Protein AF-A0A2G2ZYM0-F1 (afdb_monomer_lite)

InterPro domains:
  IPR000504 RNA recognition motif domain [PF00076] (6-61)
  IPR012677 Nucleotide-binding alpha-beta plait domain superfamily [G3DSA:3.30.70.330] (2-76)
  IPR035979 RNA-binding domain superfamily [SSF54928] (5-62)

Sequence (96 aa):
MSKIGQNELNDKLKHYGINNVEDMTLVEDTNNDGMNCGFAFLEFSSCSEPIDAIKRLQKRDVVFGVDSLAKVSFADSFIDPGDEKLLKFFLLIMKH

Structure (mmCIF, N/CA/C/O backbone):
data_AF-A0A2G2ZYM0-F1
#
_entry.id   AF-A0A2G2ZYM0-F1
#
loop_
_atom_site.group_PDB
_atom_site.id
_atom_site.type_symbol
_atom_site.label_atom_id
_atom_site.label_alt_id
_atom_site.label_comp_id
_atom_site.label_asym_id
_atom_site.label_entity_id
_atom_site.label_seq_id
_atom_site.pdbx_PDB_ins_code
_atom_site.Cartn_x
_atom_site.Cartn_y
_atom_site.Cartn_z
_atom_site.occupancy
_atom_site.B_iso_or_equiv
_atom_site.auth_seq_id
_atom_site.auth_comp_id
_atom_site.auth_asym_id
_atom_site.auth_atom_id
_atom_site.pdbx_PDB_model_num
ATOM 1 N N . MET A 1 1 ? 13.171 -4.555 -8.054 1.00 57.41 1 MET A N 1
ATOM 2 C CA . MET A 1 1 ? 12.280 -3.720 -8.902 1.00 57.41 1 MET A CA 1
ATOM 3 C C . MET A 1 1 ? 10.980 -4.476 -9.142 1.00 57.41 1 MET A C 1
ATOM 5 O O . MET A 1 1 ? 11.058 -5.693 -9.281 1.00 57.41 1 MET A O 1
ATOM 9 N N . SER A 1 2 ? 9.817 -3.815 -9.166 1.00 65.06 2 SER A N 1
ATOM 10 C CA . SER A 1 2 ? 8.515 -4.458 -9.437 1.00 65.06 2 SER A CA 1
ATOM 11 C C . SER A 1 2 ? 7.870 -3.892 -10.708 1.00 65.06 2 SER A C 1
ATOM 13 O O . SER A 1 2 ? 8.030 -2.711 -11.007 1.00 65.06 2 SER A O 1
ATOM 15 N N . LYS A 1 3 ? 7.146 -4.745 -11.446 1.00 72.31 3 LYS A N 1
ATOM 16 C CA . LYS A 1 3 ? 6.414 -4.398 -12.682 1.00 72.31 3 LYS A CA 1
ATOM 17 C C . LYS A 1 3 ? 4.931 -4.083 -12.463 1.00 72.31 3 LYS A C 1
ATOM 19 O O . LYS A 1 3 ? 4.236 -3.803 -13.434 1.00 72.31 3 LYS A O 1
ATOM 24 N N . ILE A 1 4 ? 4.430 -4.161 -11.227 1.00 80.06 4 ILE A N 1
ATOM 25 C CA . ILE A 1 4 ? 3.015 -3.874 -10.970 1.00 80.06 4 ILE A CA 1
ATOM 26 C C . ILE A 1 4 ? 2.705 -2.420 -11.352 1.00 80.06 4 ILE A C 1
ATOM 28 O O . ILE A 1 4 ? 3.372 -1.500 -10.882 1.00 80.06 4 ILE A O 1
ATOM 32 N N . GLY A 1 5 ? 1.727 -2.219 -12.233 1.00 84.19 5 GLY A N 1
ATOM 33 C CA . GLY A 1 5 ? 1.239 -0.889 -12.608 1.00 84.19 5 GLY A CA 1
ATOM 34 C C . GLY A 1 5 ? 0.160 -0.384 -11.647 1.00 84.19 5 GLY A C 1
ATOM 35 O O . GLY A 1 5 ? -0.403 -1.164 -10.878 1.00 84.19 5 GLY A O 1
ATOM 36 N N . GLN A 1 6 ? -0.179 0.907 -11.721 1.00 85.62 6 GLN A N 1
ATOM 37 C CA . GLN A 1 6 ? -1.203 1.514 -10.853 1.00 85.62 6 GLN A CA 1
ATOM 38 C C . GLN A 1 6 ? -2.566 0.808 -10.951 1.00 85.62 6 GLN A C 1
ATOM 40 O O . GLN A 1 6 ? -3.194 0.538 -9.930 1.00 85.62 6 GLN A O 1
ATOM 45 N N . ASN A 1 7 ? -2.998 0.436 -12.162 1.00 88.69 7 ASN A N 1
ATOM 46 C CA . ASN A 1 7 ? -4.272 -0.265 -12.360 1.00 88.69 7 ASN A CA 1
ATOM 47 C C . ASN A 1 7 ? -4.289 -1.633 -11.665 1.00 88.69 7 ASN A C 1
ATOM 49 O O . ASN A 1 7 ? -5.209 -1.927 -10.909 1.00 88.69 7 ASN A O 1
ATOM 53 N N . GLU A 1 8 ? -3.243 -2.442 -11.862 1.00 87.56 8 GLU A N 1
ATOM 54 C CA . GLU A 1 8 ? -3.141 -3.761 -11.225 1.00 87.56 8 GLU A CA 1
ATOM 55 C C . GLU A 1 8 ? -3.048 -3.639 -9.696 1.00 87.56 8 GLU A C 1
ATOM 57 O O . GLU A 1 8 ? -3.642 -4.433 -8.964 1.00 87.56 8 GLU A O 1
ATOM 62 N N . LEU A 1 9 ? -2.334 -2.627 -9.196 1.00 87.19 9 LEU A N 1
ATOM 63 C CA . LEU A 1 9 ? -2.258 -2.338 -7.768 1.00 87.19 9 LEU A CA 1
ATOM 64 C C . LEU A 1 9 ? -3.637 -1.997 -7.189 1.00 87.19 9 LEU A C 1
ATOM 66 O O . LEU A 1 9 ? -4.018 -2.551 -6.157 1.00 87.19 9 LEU A O 1
ATOM 70 N N . ASN A 1 10 ? -4.403 -1.143 -7.868 1.00 89.12 10 ASN A N 1
ATOM 71 C CA . ASN A 1 10 ? -5.761 -0.782 -7.466 1.00 89.12 10 ASN A CA 1
ATOM 72 C C . ASN A 1 10 ? -6.703 -1.995 -7.463 1.00 89.12 10 ASN A C 1
ATOM 74 O O . ASN A 1 10 ? -7.432 -2.214 -6.496 1.00 89.12 10 ASN A O 1
ATOM 78 N N . ASP A 1 11 ? -6.650 -2.831 -8.500 1.00 91.06 11 ASP A N 1
ATOM 79 C CA . ASP A 1 11 ? -7.471 -4.042 -8.578 1.00 91.06 11 ASP A CA 1
ATOM 80 C C . ASP A 1 11 ? -7.152 -5.021 -7.440 1.00 91.06 11 ASP A C 1
ATOM 82 O O . ASP A 1 11 ? -8.066 -5.578 -6.824 1.00 91.06 11 ASP A O 1
ATOM 86 N N . LYS A 1 12 ? -5.870 -5.177 -7.079 1.00 89.31 12 LYS A N 1
ATOM 87 C CA . LYS A 1 12 ? -5.465 -5.982 -5.914 1.00 89.31 12 LYS A CA 1
ATOM 88 C C . LYS A 1 12 ? -5.958 -5.389 -4.597 1.00 89.31 12 LYS A C 1
ATOM 90 O O . LYS A 1 12 ? -6.459 -6.130 -3.757 1.00 89.31 12 LYS A O 1
ATOM 95 N N . LEU A 1 13 ? -5.867 -4.075 -4.402 1.00 89.50 13 LEU A N 1
ATOM 96 C CA . LEU A 1 13 ? -6.391 -3.430 -3.190 1.00 89.50 13 LEU A CA 1
ATOM 97 C C . LEU A 1 13 ? -7.892 -3.679 -3.027 1.00 89.50 13 LEU A C 1
ATOM 99 O O . LEU A 1 13 ? -8.325 -4.119 -1.958 1.00 89.50 13 LEU A O 1
ATOM 103 N N . LYS A 1 14 ? -8.666 -3.513 -4.103 1.00 91.50 14 LYS A N 1
ATOM 104 C CA . LYS A 1 14 ? -10.106 -3.812 -4.122 1.00 91.50 14 LYS A CA 1
ATOM 105 C C . LYS A 1 14 ? -10.395 -5.283 -3.850 1.00 91.50 14 LYS A C 1
ATOM 107 O O .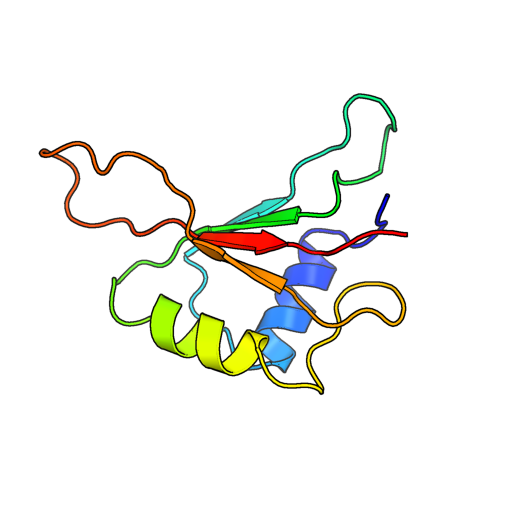 LYS A 1 14 ? -11.304 -5.590 -3.082 1.00 91.50 14 LYS A O 1
ATOM 112 N N . HIS A 1 15 ? -9.599 -6.195 -4.412 1.00 90.88 15 HIS A N 1
ATOM 113 C CA . HIS A 1 15 ? -9.696 -7.629 -4.126 1.00 90.88 15 HIS A CA 1
ATOM 114 C C . HIS A 1 15 ? -9.527 -7.932 -2.626 1.00 90.88 15 HIS A C 1
ATOM 116 O O . HIS A 1 15 ? -10.269 -8.740 -2.073 1.00 90.88 15 HIS A O 1
ATOM 122 N N . TYR A 1 16 ? -8.631 -7.217 -1.940 1.00 89.25 16 TYR A N 1
ATOM 123 C CA . TYR A 1 16 ? -8.448 -7.299 -0.485 1.00 89.25 16 TYR A CA 1
ATOM 124 C C . TYR A 1 16 ? -9.449 -6.445 0.325 1.00 89.25 16 TYR A C 1
ATOM 126 O O . TYR A 1 16 ? -9.357 -6.341 1.553 1.00 89.25 16 TYR A O 1
ATOM 134 N N . GLY A 1 17 ? -10.442 -5.858 -0.346 1.00 89.69 17 GLY A N 1
ATOM 135 C CA . GLY A 1 17 ? -11.533 -5.083 0.242 1.00 89.69 17 GLY A CA 1
ATOM 136 C C . GLY A 1 17 ? -11.186 -3.629 0.570 1.00 89.69 17 GLY A C 1
ATOM 137 O O . GLY A 1 17 ? -11.937 -2.987 1.304 1.00 89.69 17 GLY A O 1
ATOM 138 N N . ILE A 1 18 ? -10.065 -3.112 0.077 1.00 90.00 18 ILE A N 1
ATOM 139 C CA . ILE A 1 18 ? -9.612 -1.737 0.301 1.00 90.00 18 ILE A CA 1
ATOM 140 C C . ILE A 1 18 ? -10.134 -0.893 -0.864 1.00 90.00 18 ILE A C 1
ATOM 142 O O . ILE A 1 18 ? -9.564 -0.899 -1.951 1.00 90.00 18 ILE A O 1
ATOM 146 N N . ASN A 1 19 ? -11.266 -0.224 -0.646 1.00 89.06 19 ASN A N 1
ATOM 147 C CA . ASN A 1 19 ? -12.036 0.452 -1.703 1.00 89.06 19 ASN A CA 1
ATOM 148 C C . ASN A 1 19 ? -12.051 1.982 -1.579 1.00 89.06 19 ASN A C 1
ATOM 150 O O . ASN A 1 19 ? -12.639 2.659 -2.414 1.00 89.06 19 ASN A O 1
ATOM 154 N N . ASN A 1 20 ? -11.454 2.510 -0.519 1.00 86.12 20 ASN A N 1
ATOM 155 C CA . ASN A 1 20 ? -11.543 3.898 -0.078 1.00 86.12 20 ASN A CA 1
ATOM 156 C C . ASN A 1 20 ? -10.192 4.620 -0.139 1.00 86.12 20 ASN A C 1
ATOM 158 O O . ASN A 1 20 ? -9.939 5.542 0.628 1.00 86.12 20 ASN A O 1
ATOM 162 N N . VAL A 1 21 ? -9.312 4.169 -1.033 1.00 86.81 21 VAL A N 1
ATOM 163 C CA . VAL A 1 21 ? -8.102 4.917 -1.373 1.00 86.81 21 VAL A CA 1
ATOM 164 C C . VAL A 1 21 ? -8.536 6.132 -2.184 1.00 86.81 21 VAL A C 1
ATOM 166 O O . VAL A 1 21 ? -9.148 5.974 -3.240 1.00 86.81 21 VAL A O 1
ATOM 169 N N . GLU A 1 22 ? -8.251 7.319 -1.663 1.00 86.19 22 GLU A N 1
ATOM 170 C CA . GLU A 1 22 ? -8.541 8.597 -2.312 1.00 86.19 22 GLU A CA 1
ATOM 171 C C . GLU A 1 22 ? -7.511 8.892 -3.399 1.00 86.19 22 GLU A C 1
ATOM 173 O O . GLU A 1 22 ? -7.881 9.172 -4.537 1.00 86.19 22 GLU A O 1
ATOM 178 N N . ASP A 1 23 ? -6.230 8.744 -3.060 1.00 86.19 23 ASP A N 1
ATOM 179 C CA . ASP A 1 23 ? -5.122 8.906 -3.993 1.00 86.19 23 ASP A CA 1
ATOM 180 C C . ASP A 1 23 ? -4.091 7.785 -3.833 1.00 86.19 23 ASP A C 1
ATOM 182 O O . ASP A 1 23 ? -3.890 7.222 -2.749 1.00 86.19 23 ASP A O 1
ATOM 186 N N . MET A 1 24 ? -3.450 7.443 -4.946 1.00 87.31 24 MET A N 1
ATOM 187 C CA . MET A 1 24 ? -2.402 6.441 -5.006 1.00 87.31 24 MET A CA 1
ATOM 188 C C . MET A 1 24 ? -1.251 6.951 -5.858 1.00 87.31 24 MET A C 1
ATOM 190 O O . MET A 1 24 ? -1.385 7.134 -7.066 1.00 87.31 24 MET A O 1
ATOM 194 N N . THR A 1 25 ? -0.070 7.023 -5.253 1.00 87.31 25 THR A N 1
ATOM 195 C CA . THR A 1 25 ? 1.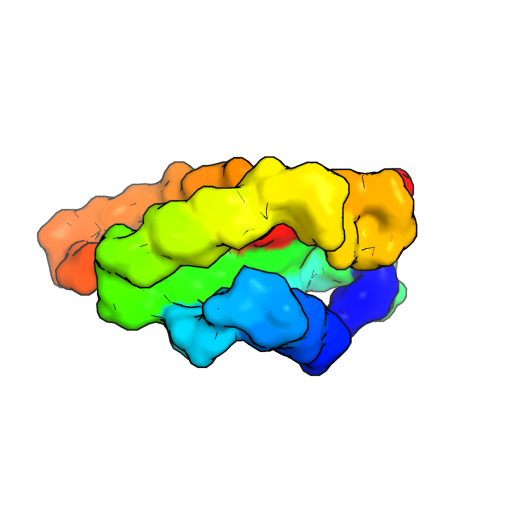159 7.382 -5.962 1.00 87.31 25 THR A CA 1
ATOM 196 C C . THR A 1 25 ? 2.118 6.197 -5.975 1.00 87.31 25 THR A C 1
ATOM 198 O O . THR A 1 25 ? 2.730 5.870 -4.959 1.00 87.31 25 THR A O 1
ATOM 201 N N . LEU A 1 26 ? 2.269 5.543 -7.129 1.00 85.62 26 LEU A N 1
ATOM 202 C CA . LEU A 1 26 ? 3.292 4.516 -7.345 1.00 85.62 26 LEU A CA 1
ATOM 203 C C . LEU A 1 26 ? 4.619 5.188 -7.712 1.00 85.62 26 LEU A C 1
ATOM 205 O O . LEU A 1 26 ? 4.685 5.897 -8.712 1.00 85.62 26 LEU A O 1
ATOM 209 N N . VAL A 1 27 ? 5.669 4.968 -6.918 1.00 84.62 27 VAL A N 1
ATOM 210 C CA . VAL A 1 27 ? 6.942 5.679 -7.109 1.00 84.62 27 VAL A CA 1
ATOM 211 C C . VAL A 1 27 ? 7.790 4.991 -8.166 1.00 84.62 27 VAL A C 1
ATOM 213 O O . VAL A 1 27 ? 8.168 3.832 -8.004 1.00 84.62 27 VAL A O 1
ATOM 216 N N . GLU A 1 28 ? 8.110 5.712 -9.235 1.00 84.56 28 GLU A N 1
ATOM 217 C CA . GLU A 1 28 ? 8.980 5.242 -10.314 1.00 84.56 28 GLU A CA 1
ATOM 218 C C . GLU A 1 28 ? 10.434 5.092 -9.848 1.00 84.56 28 GLU A C 1
ATOM 220 O O . GLU A 1 28 ? 10.918 5.841 -8.997 1.00 84.56 28 GLU A O 1
ATOM 225 N N . ASP A 1 29 ? 11.138 4.096 -10.383 1.00 84.25 29 ASP A N 1
ATOM 226 C CA . ASP A 1 29 ? 12.574 3.925 -10.172 1.00 84.25 29 ASP A CA 1
ATOM 227 C C . ASP A 1 29 ? 13.344 4.718 -11.228 1.00 84.25 29 ASP A C 1
ATOM 229 O O . ASP A 1 29 ? 13.444 4.316 -12.384 1.00 84.25 29 ASP A O 1
ATOM 233 N N . THR A 1 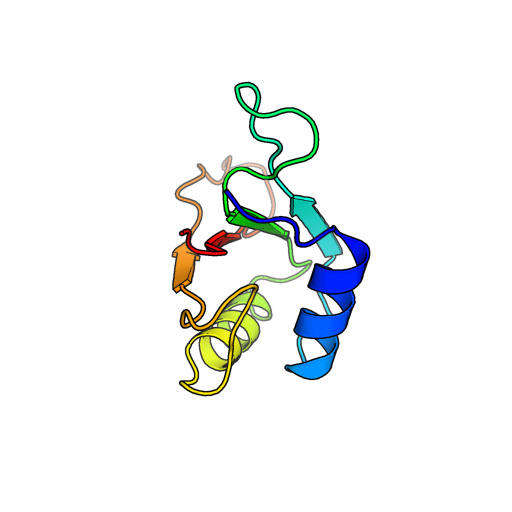30 ? 13.932 5.842 -10.821 1.00 83.56 30 THR A N 1
ATOM 234 C CA . THR A 1 30 ? 14.685 6.727 -11.724 1.00 83.56 30 THR A CA 1
ATOM 235 C C . THR A 1 30 ? 15.942 6.082 -12.310 1.00 83.56 30 THR A C 1
ATOM 237 O O . THR A 1 30 ? 16.488 6.595 -13.285 1.00 83.56 30 THR A O 1
ATOM 240 N N . ASN A 1 31 ? 16.405 4.962 -11.747 1.00 84.88 31 ASN A N 1
ATOM 241 C CA . ASN A 1 31 ? 17.527 4.194 -12.286 1.00 84.88 31 ASN A CA 1
ATOM 242 C C . ASN A 1 31 ? 17.071 3.067 -13.221 1.00 84.88 31 ASN A C 1
ATOM 244 O O . ASN A 1 31 ? 17.909 2.476 -13.901 1.00 84.88 31 ASN A O 1
ATOM 248 N N . ASN A 1 32 ? 15.774 2.744 -13.244 1.00 81.06 32 ASN A N 1
ATOM 249 C CA . ASN A 1 32 ? 15.211 1.629 -13.994 1.00 81.06 32 ASN A CA 1
ATOM 250 C C . ASN A 1 32 ? 13.892 2.042 -14.657 1.00 81.06 32 ASN A C 1
ATOM 252 O O . ASN A 1 32 ? 12.808 1.821 -14.118 1.00 81.06 32 ASN A O 1
ATOM 256 N N . ASP A 1 33 ? 14.008 2.619 -15.853 1.00 80.44 33 ASP A N 1
ATOM 257 C CA . ASP A 1 33 ? 12.868 3.074 -16.650 1.00 80.44 33 ASP A CA 1
ATOM 258 C C . ASP A 1 33 ? 11.808 1.968 -16.827 1.00 80.44 33 ASP A C 1
ATOM 260 O O . ASP A 1 33 ? 12.123 0.799 -17.083 1.00 80.44 33 ASP A O 1
ATOM 264 N N . GLY A 1 34 ? 10.538 2.329 -16.630 1.00 75.94 34 GLY A N 1
ATOM 265 C CA . GLY A 1 34 ? 9.410 1.395 -16.679 1.00 75.94 34 GLY A CA 1
ATOM 266 C C . GLY A 1 34 ? 9.256 0.480 -15.455 1.00 75.94 34 GLY A C 1
ATOM 267 O O . GLY A 1 34 ? 8.418 -0.426 -15.483 1.00 75.94 34 GLY A O 1
ATOM 268 N N . MET A 1 35 ? 10.031 0.689 -14.385 1.00 80.94 35 MET A N 1
ATOM 269 C CA . MET A 1 35 ? 9.894 -0.014 -13.105 1.00 80.94 35 MET A CA 1
ATOM 270 C C . MET A 1 35 ? 9.489 0.944 -11.987 1.00 80.94 35 MET A C 1
ATOM 272 O O . MET A 1 35 ? 9.813 2.128 -12.006 1.00 80.94 35 MET A O 1
ATOM 276 N N . ASN A 1 36 ? 8.828 0.411 -10.960 1.00 81.75 36 ASN A N 1
ATOM 277 C CA . ASN A 1 36 ? 8.626 1.140 -9.711 1.00 81.75 36 ASN A CA 1
ATOM 278 C C . ASN A 1 36 ? 9.682 0.760 -8.657 1.00 81.75 36 ASN A C 1
ATOM 280 O O . ASN A 1 36 ? 10.239 -0.348 -8.664 1.00 81.75 36 ASN A O 1
ATOM 284 N N . CYS A 1 37 ? 9.903 1.666 -7.704 1.00 79.75 37 CYS A N 1
ATOM 285 C CA . CYS A 1 37 ? 10.815 1.511 -6.571 1.00 79.75 37 CYS A CA 1
ATOM 286 C C . CYS A 1 37 ? 10.403 0.403 -5.578 1.00 79.75 37 CYS A C 1
ATOM 288 O O . CYS A 1 37 ? 11.101 0.166 -4.591 1.00 79.75 37 CYS A O 1
ATOM 290 N N . GLY A 1 38 ? 9.286 -0.294 -5.806 1.00 78.88 38 GLY A N 1
ATOM 291 C CA . GLY A 1 38 ? 8.753 -1.300 -4.888 1.00 78.88 38 GLY A CA 1
ATOM 292 C C . GLY A 1 38 ? 7.955 -0.698 -3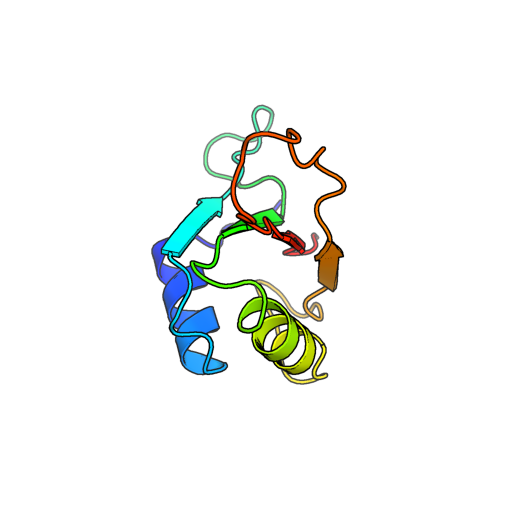.733 1.00 78.88 38 GLY A C 1
ATOM 293 O O . GLY A 1 38 ? 7.911 -1.266 -2.645 1.00 78.88 38 GLY A O 1
ATOM 294 N N . PHE A 1 39 ? 7.340 0.467 -3.925 1.00 80.44 39 PHE A N 1
ATOM 295 C CA . PHE A 1 39 ? 6.393 1.030 -2.967 1.00 80.44 39 PHE A CA 1
ATOM 296 C C . PHE A 1 39 ? 5.439 2.021 -3.625 1.00 80.44 39 PHE A C 1
ATOM 298 O O . PHE A 1 39 ? 5.735 2.600 -4.671 1.00 80.44 39 PHE A O 1
ATOM 305 N N . ALA A 1 40 ? 4.288 2.197 -2.989 1.00 84.56 40 ALA A N 1
ATOM 306 C CA . ALA A 1 40 ? 3.284 3.180 -3.345 1.00 84.56 40 ALA A CA 1
ATOM 307 C C . ALA A 1 40 ? 2.819 3.924 -2.093 1.00 84.56 40 ALA A C 1
ATOM 309 O O . ALA A 1 40 ? 2.800 3.364 -0.997 1.00 84.56 40 ALA A O 1
ATOM 310 N N . PHE A 1 41 ? 2.414 5.173 -2.258 1.00 83.12 41 PHE A N 1
AT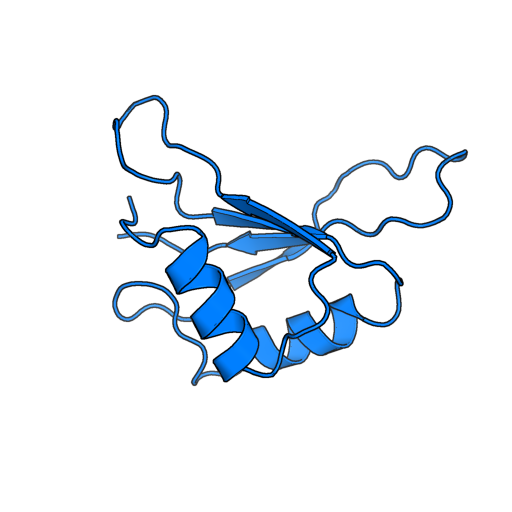OM 311 C CA . PHE A 1 41 ? 1.664 5.903 -1.249 1.00 83.12 41 PHE A CA 1
ATOM 312 C C . PHE A 1 41 ? 0.177 5.649 -1.439 1.00 83.12 41 PHE A C 1
ATOM 314 O O . PHE A 1 41 ? -0.293 5.617 -2.576 1.00 83.12 41 PHE A O 1
ATOM 321 N N . LEU A 1 42 ? -0.537 5.479 -0.331 1.00 84.88 42 LEU A N 1
ATOM 322 C CA . LEU A 1 42 ? -1.993 5.432 -0.288 1.00 84.88 42 LEU A CA 1
ATOM 323 C C . LEU A 1 42 ? -2.482 6.556 0.624 1.00 84.88 42 LEU A C 1
ATOM 325 O O . LEU A 1 42 ? -2.058 6.650 1.783 1.00 84.88 42 LEU A O 1
ATOM 329 N N . GLU A 1 43 ? -3.377 7.382 0.102 1.00 81.38 43 GLU A N 1
ATOM 330 C CA . GLU A 1 43 ? -4.045 8.454 0.838 1.00 81.38 43 GLU A CA 1
ATOM 331 C C . GLU A 1 43 ? -5.512 8.080 1.061 1.00 81.38 43 GLU A C 1
ATOM 333 O O . GLU A 1 43 ? -6.144 7.452 0.210 1.00 81.38 43 GLU A O 1
ATOM 338 N N . PHE A 1 44 ? -6.037 8.422 2.235 1.00 80.19 44 PHE A N 1
ATOM 339 C CA . PHE A 1 44 ? -7.415 8.143 2.633 1.00 80.19 44 PHE A CA 1
ATOM 340 C C . PHE A 1 44 ? -8.063 9.433 3.122 1.00 80.19 44 PHE A C 1
ATOM 342 O O . PHE A 1 44 ? -7.412 10.234 3.798 1.00 80.19 44 PHE A O 1
ATOM 349 N N . SER A 1 45 ? -9.361 9.570 2.873 1.00 74.81 45 SER A N 1
ATOM 350 C CA . SER A 1 45 ? -10.119 10.770 3.227 1.00 74.81 45 SER A CA 1
ATOM 351 C C . SER A 1 45 ? -10.385 10.910 4.729 1.00 74.81 45 SER A C 1
ATOM 353 O O . SER A 1 45 ? -10.751 11.988 5.197 1.00 74.81 45 SER A O 1
ATOM 355 N N . SER A 1 46 ? -10.236 9.839 5.521 1.00 72.06 46 SER A N 1
ATOM 356 C CA . SER A 1 46 ? -10.479 9.871 6.967 1.00 72.06 46 SER A CA 1
ATOM 357 C C . SER A 1 46 ? -9.466 9.074 7.783 1.00 72.06 46 SER A C 1
ATOM 359 O O . SER A 1 46 ? -9.080 7.972 7.418 1.00 72.06 46 SER A O 1
ATOM 361 N N . CYS A 1 47 ? -9.099 9.557 8.977 1.00 66.88 47 CYS A N 1
ATOM 362 C CA . CYS A 1 47 ? -8.135 8.867 9.846 1.00 66.88 47 CYS A CA 1
ATOM 363 C C . CYS A 1 47 ? -8.575 7.486 10.361 1.00 66.88 47 CYS A C 1
ATOM 365 O O . CYS A 1 47 ? -7.743 6.723 10.857 1.00 66.88 47 CYS A O 1
ATOM 367 N N . SER A 1 48 ? -9.869 7.170 10.318 1.00 70.44 48 SER A N 1
ATOM 368 C CA . SER A 1 48 ? -10.395 5.866 10.744 1.00 70.44 48 SER A CA 1
ATOM 369 C C . SER A 1 48 ? -10.193 4.774 9.688 1.00 70.44 48 SER A C 1
ATOM 371 O O . SER A 1 48 ? -10.111 3.594 10.032 1.00 70.44 48 SER A O 1
ATOM 373 N N . GLU A 1 49 ? -10.078 5.158 8.420 1.00 72.31 49 GLU A N 1
ATOM 374 C CA . GLU A 1 49 ? -10.023 4.272 7.258 1.00 72.31 49 GLU A CA 1
ATOM 375 C C . GLU A 1 49 ? -8.687 3.531 7.081 1.00 72.31 49 GLU A C 1
ATOM 377 O O . GLU A 1 49 ? -8.699 2.312 6.871 1.00 72.31 49 GLU A O 1
ATOM 382 N N . PRO A 1 50 ? -7.525 4.186 7.246 1.00 72.38 50 PRO A N 1
ATOM 383 C CA . PRO A 1 50 ? -6.245 3.525 7.074 1.00 72.38 50 PRO A CA 1
ATOM 384 C C . PRO A 1 50 ? -5.987 2.407 8.069 1.00 72.38 50 PRO A C 1
ATOM 386 O O . PRO A 1 50 ? -5.327 1.428 7.741 1.00 72.38 50 PRO A O 1
ATOM 389 N N . ILE A 1 51 ? -6.497 2.528 9.298 1.00 77.88 51 ILE A N 1
ATOM 390 C CA . ILE A 1 51 ? -6.300 1.506 10.329 1.00 77.88 51 ILE A CA 1
ATOM 391 C C . ILE A 1 51 ? -6.934 0.181 9.897 1.00 77.88 51 ILE A C 1
ATOM 393 O O . ILE A 1 51 ? -6.362 -0.884 10.136 1.00 77.88 51 ILE A O 1
ATOM 397 N N . ASP A 1 52 ? -8.096 0.232 9.248 1.00 83.75 52 ASP A N 1
ATOM 398 C CA . ASP A 1 52 ? -8.742 -0.953 8.690 1.00 83.75 52 ASP A CA 1
ATOM 399 C C . ASP A 1 52 ? -7.967 -1.498 7.480 1.00 83.75 52 ASP A C 1
ATOM 401 O O . ASP A 1 52 ? -7.690 -2.700 7.419 1.00 83.75 52 ASP A O 1
ATOM 405 N N . ALA A 1 53 ? -7.515 -0.622 6.577 1.00 84.31 53 ALA A N 1
ATOM 406 C CA . ALA A 1 53 ? -6.694 -1.014 5.433 1.00 84.31 53 ALA A CA 1
ATOM 407 C C . ALA A 1 53 ? -5.386 -1.701 5.867 1.00 84.31 53 ALA A C 1
ATOM 409 O O . ALA A 1 53 ? -5.074 -2.788 5.383 1.00 84.31 53 ALA A O 1
ATOM 410 N N . ILE A 1 54 ? -4.663 -1.145 6.845 1.00 80.19 54 ILE A N 1
ATOM 411 C CA . ILE A 1 54 ? -3.435 -1.731 7.410 1.00 80.19 54 ILE A CA 1
ATOM 412 C C . ILE A 1 54 ? -3.707 -3.124 7.974 1.00 80.19 54 ILE A C 1
ATOM 414 O O . ILE A 1 54 ? -2.987 -4.067 7.651 1.00 80.19 54 ILE A O 1
ATOM 418 N N . LYS A 1 55 ? -4.755 -3.279 8.794 1.0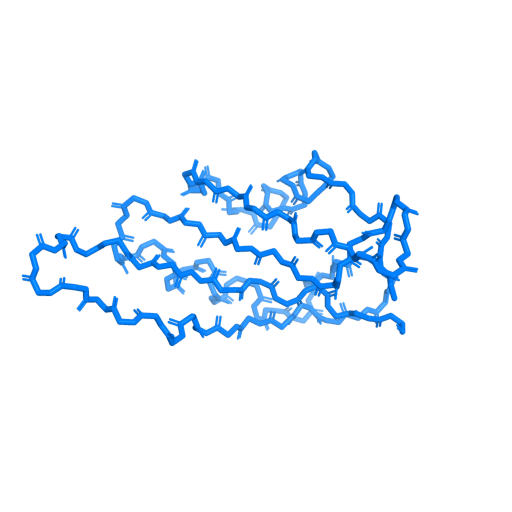0 83.38 55 LYS A N 1
ATOM 419 C CA . LYS A 1 55 ? -5.112 -4.578 9.390 1.00 83.38 55 LYS A CA 1
ATOM 420 C C . LYS A 1 55 ? -5.380 -5.637 8.326 1.00 83.38 55 LYS A C 1
ATOM 422 O O . LYS A 1 55 ? -5.033 -6.800 8.524 1.00 83.38 55 LYS A O 1
ATOM 427 N N . ARG A 1 56 ? -6.005 -5.254 7.210 1.00 87.19 56 ARG A N 1
ATOM 428 C CA . ARG A 1 56 ? -6.253 -6.156 6.078 1.00 87.19 56 ARG A CA 1
ATOM 429 C C . ARG A 1 56 ? -4.959 -6.499 5.357 1.00 87.19 56 ARG A C 1
ATOM 431 O O . ARG A 1 56 ? -4.696 -7.677 5.160 1.00 87.19 56 ARG A O 1
ATOM 438 N N . LEU A 1 57 ? -4.141 -5.499 5.044 1.00 84.50 57 LEU A N 1
ATOM 439 C CA . LEU A 1 57 ? -2.872 -5.662 4.333 1.00 84.50 57 LEU A CA 1
ATOM 440 C C . LEU A 1 57 ? -1.831 -6.478 5.114 1.00 84.50 57 LEU A C 1
ATOM 442 O O . LEU A 1 57 ? -0.964 -7.091 4.507 1.00 84.50 57 LEU A O 1
ATOM 446 N N . GLN A 1 58 ? -1.910 -6.512 6.445 1.00 80.88 58 GLN A N 1
ATOM 447 C CA . GLN A 1 58 ? -1.024 -7.317 7.297 1.00 80.88 58 GLN A CA 1
ATOM 448 C C . GLN A 1 58 ? -1.384 -8.812 7.341 1.00 80.88 58 GLN A C 1
ATOM 450 O O . GLN A 1 58 ? -0.671 -9.596 7.978 1.00 80.88 58 GLN A O 1
ATOM 455 N N . LYS A 1 59 ? -2.485 -9.239 6.708 1.00 83.56 59 LYS A N 1
ATOM 456 C CA . LYS A 1 59 ? -2.850 -10.659 6.659 1.00 83.56 59 LYS A CA 1
ATOM 457 C C . LYS A 1 59 ? -1.886 -11.443 5.760 1.00 83.56 59 LYS A C 1
ATOM 459 O O . LYS A 1 59 ? -1.354 -10.931 4.781 1.00 83.56 59 LYS A O 1
ATOM 464 N N . ARG A 1 60 ? -1.663 -12.717 6.100 1.00 76.94 60 ARG A N 1
ATOM 465 C CA . ARG A 1 60 ? -0.662 -13.586 5.444 1.00 76.94 60 ARG A CA 1
ATOM 466 C C . ARG A 1 60 ? -1.012 -13.983 4.004 1.00 76.94 60 ARG A C 1
ATOM 468 O O . ARG A 1 60 ? -0.168 -14.533 3.313 1.00 76.94 60 ARG A O 1
ATOM 475 N N . ASP A 1 61 ? -2.241 -13.748 3.573 1.00 81.38 61 ASP A N 1
ATOM 476 C CA . ASP A 1 61 ? -2.753 -14.012 2.227 1.00 81.38 61 ASP A CA 1
ATOM 477 C C . ASP A 1 61 ? -2.697 -12.778 1.307 1.00 81.38 61 ASP A C 1
ATOM 479 O O . ASP A 1 61 ? -3.073 -12.853 0.136 1.00 81.38 61 ASP A O 1
ATOM 483 N N . VAL A 1 62 ? -2.197 -11.644 1.812 1.00 81.44 62 VAL A N 1
ATOM 484 C CA . VAL A 1 62 ? -2.030 -10.419 1.027 1.00 81.44 62 VAL A CA 1
ATOM 485 C C . VAL A 1 62 ? -0.642 -10.385 0.399 1.00 81.44 62 VAL A C 1
ATOM 487 O O . VAL A 1 62 ? 0.375 -10.221 1.080 1.00 81.44 62 VAL A O 1
ATOM 490 N N . VAL A 1 63 ? -0.611 -10.506 -0.926 1.00 78.88 63 VAL A N 1
ATOM 491 C CA . VAL A 1 63 ? 0.610 -10.576 -1.731 1.00 78.88 63 VAL A CA 1
ATOM 492 C C . VAL A 1 63 ? 0.511 -9.574 -2.877 1.00 78.88 63 VAL A C 1
ATOM 494 O O . VAL A 1 63 ? -0.452 -9.562 -3.644 1.00 78.88 63 VAL A O 1
ATOM 497 N N . PHE A 1 64 ? 1.542 -8.745 -3.024 1.00 75.75 64 PHE A N 1
ATOM 498 C CA . PHE A 1 64 ? 1.703 -7.852 -4.171 1.00 75.75 64 PHE A CA 1
ATOM 499 C C . PHE A 1 64 ? 2.982 -8.233 -4.921 1.00 75.75 64 PHE A C 1
ATOM 501 O O . PHE A 1 64 ? 4.018 -8.468 -4.309 1.00 75.75 64 PHE A O 1
ATOM 508 N N . GLY A 1 65 ? 2.927 -8.277 -6.254 1.00 68.81 65 GLY A N 1
ATOM 509 C CA . GLY A 1 65 ? 4.052 -8.754 -7.065 1.00 68.81 65 GLY A CA 1
ATOM 510 C C . GLY A 1 65 ? 4.304 -10.263 -6.925 1.00 68.81 65 GLY A C 1
ATOM 511 O O . GLY A 1 65 ? 3.358 -11.044 -7.008 1.00 68.81 65 GLY A O 1
ATOM 512 N N . VAL A 1 66 ? 5.575 -10.657 -6.771 1.00 60.41 66 VAL A N 1
ATOM 513 C CA . VAL A 1 66 ? 6.030 -12.061 -6.768 1.00 60.41 66 VAL A CA 1
ATOM 514 C C . VAL A 1 66 ? 6.308 -12.525 -5.333 1.00 60.41 66 VAL A C 1
ATOM 516 O O . VAL A 1 66 ? 7.244 -12.042 -4.699 1.00 60.41 66 VAL A O 1
ATOM 519 N N . ASP A 1 67 ? 5.476 -13.446 -4.834 1.00 61.72 67 ASP A N 1
ATOM 520 C CA . ASP A 1 67 ? 5.687 -14.310 -3.653 1.00 61.72 67 ASP A CA 1
ATOM 521 C C . ASP A 1 67 ? 6.142 -13.654 -2.330 1.00 61.72 67 ASP A C 1
ATOM 523 O O . ASP A 1 67 ? 6.653 -14.330 -1.436 1.00 61.72 67 ASP A O 1
ATOM 527 N N . SER A 1 68 ? 5.928 -12.349 -2.149 1.00 61.50 68 SER A N 1
ATOM 528 C CA . SER A 1 68 ? 6.278 -11.640 -0.912 1.00 61.50 68 SER A CA 1
ATOM 529 C C . SER A 1 68 ? 5.054 -11.038 -0.232 1.00 61.50 68 SER A C 1
ATOM 531 O O . SER A 1 68 ? 4.214 -10.395 -0.863 1.00 61.50 68 SER A O 1
ATOM 533 N N . LEU A 1 69 ? 4.971 -11.233 1.087 1.00 66.56 69 LEU A N 1
ATOM 534 C CA . LEU A 1 69 ? 3.937 -10.631 1.926 1.00 66.56 69 LEU A CA 1
ATOM 535 C C . LEU A 1 69 ? 3.988 -9.105 1.828 1.00 66.56 69 LEU A C 1
ATOM 537 O O . LEU A 1 69 ? 5.068 -8.506 1.883 1.00 66.56 69 LEU A O 1
ATOM 541 N N . ALA A 1 70 ? 2.814 -8.482 1.750 1.00 70.31 70 ALA A N 1
ATOM 542 C CA . ALA A 1 70 ? 2.696 -7.036 1.834 1.00 70.31 70 ALA A CA 1
ATOM 543 C C . ALA A 1 70 ? 3.314 -6.517 3.143 1.00 70.31 70 ALA A C 1
ATOM 545 O O . ALA A 1 70 ? 3.096 -7.073 4.223 1.00 70.31 70 ALA A O 1
ATOM 546 N N . LYS A 1 71 ? 4.076 -5.425 3.057 1.00 71.94 71 LYS A N 1
ATOM 547 C CA . LYS A 1 71 ? 4.529 -4.680 4.233 1.00 71.94 71 LYS A CA 1
ATOM 548 C C . LYS A 1 71 ? 3.880 -3.309 4.212 1.00 71.94 71 LYS A C 1
ATOM 550 O O . LYS A 1 71 ? 3.851 -2.642 3.183 1.00 71.94 71 LYS A O 1
ATOM 555 N N . VAL A 1 72 ? 3.367 -2.889 5.357 1.00 71.69 72 VAL A N 1
ATOM 556 C CA . VAL A 1 72 ? 2.740 -1.576 5.508 1.00 71.69 72 VAL A CA 1
ATOM 557 C C . VAL A 1 72 ? 3.453 -0.832 6.616 1.00 71.69 72 VAL A C 1
ATOM 559 O O . VAL A 1 72 ? 3.635 -1.385 7.703 1.00 71.69 72 VAL A O 1
ATOM 562 N N . SER A 1 73 ? 3.841 0.405 6.328 1.00 68.94 73 SER A N 1
ATOM 563 C CA . SER A 1 73 ? 4.466 1.314 7.284 1.00 68.94 73 SER A CA 1
ATOM 564 C C . SER A 1 73 ? 3.795 2.680 7.197 1.00 68.94 73 SER A C 1
ATOM 566 O O . SER A 1 73 ? 3.337 3.107 6.137 1.00 68.94 73 SER A O 1
ATOM 568 N N . PHE A 1 74 ? 3.734 3.375 8.328 1.00 65.00 74 PHE A N 1
ATOM 569 C CA . PHE A 1 74 ? 3.237 4.745 8.369 1.00 65.00 74 PHE A CA 1
ATOM 570 C C . PHE A 1 74 ? 4.213 5.669 7.637 1.00 65.00 74 PHE A C 1
ATOM 572 O O . PHE A 1 74 ? 5.429 5.491 7.748 1.00 65.00 74 PHE A O 1
ATOM 579 N N . ALA A 1 75 ? 3.686 6.642 6.889 1.00 60.72 75 ALA A N 1
ATOM 580 C CA . ALA A 1 75 ? 4.508 7.743 6.425 1.00 60.72 75 ALA A CA 1
ATOM 581 C C . ALA A 1 75 ? 4.779 8.644 7.620 1.00 60.72 75 ALA A C 1
ATOM 583 O O . ALA A 1 75 ? 3.869 9.286 8.134 1.00 60.72 75 ALA A O 1
ATOM 584 N N . ASP A 1 76 ? 6.024 8.664 8.084 1.00 51.75 76 ASP A N 1
ATOM 585 C CA . ASP A 1 76 ? 6.496 9.705 8.989 1.00 51.75 76 ASP A CA 1
ATOM 586 C C . ASP A 1 76 ? 6.558 10.995 8.160 1.00 51.75 76 ASP A C 1
ATOM 588 O O . ASP A 1 76 ? 7.561 11.341 7.540 1.00 51.75 76 ASP A O 1
ATOM 592 N N . SER A 1 77 ? 5.411 11.625 7.958 1.00 49.25 77 SER A N 1
ATOM 593 C CA . SER A 1 77 ? 5.307 12.884 7.241 1.00 49.25 77 SER A CA 1
ATOM 594 C C . SER A 1 77 ? 4.537 13.821 8.138 1.00 49.25 77 SER A C 1
ATOM 596 O O . SER A 1 77 ? 3.355 13.625 8.405 1.00 49.25 77 SER A O 1
ATOM 598 N N . PHE A 1 78 ? 5.306 14.769 8.667 1.00 47.44 78 PHE A N 1
ATOM 599 C CA . PHE A 1 78 ? 4.893 15.975 9.358 1.00 47.44 78 PHE A CA 1
ATOM 600 C C . PHE A 1 78 ? 3.469 16.373 8.974 1.00 47.44 78 PHE A C 1
ATOM 602 O O . PHE A 1 78 ? 3.223 16.854 7.871 1.00 47.44 78 PHE A O 1
ATOM 609 N N . ILE A 1 79 ? 2.542 16.155 9.904 1.00 51.50 79 ILE A N 1
ATOM 610 C CA . ILE A 1 79 ? 1.246 16.817 9.873 1.00 51.50 79 ILE A CA 1
ATOM 611 C C . ILE A 1 79 ? 1.570 18.298 10.070 1.00 51.50 79 ILE A C 1
ATOM 613 O O . ILE A 1 79 ? 2.017 18.681 11.156 1.00 51.50 79 ILE A O 1
ATOM 617 N N . ASP A 1 80 ? 1.428 19.110 9.021 1.00 50.00 80 ASP A N 1
ATOM 618 C CA . ASP A 1 80 ? 1.432 20.557 9.201 1.00 50.00 80 ASP A CA 1
ATOM 619 C C . ASP A 1 80 ? 0.280 20.892 10.163 1.00 50.00 80 ASP A C 1
ATOM 621 O O . ASP A 1 80 ? -0.825 20.368 9.997 1.00 50.00 80 ASP A O 1
ATOM 625 N N . PRO A 1 81 ? 0.503 21.690 11.218 1.00 49.06 81 PRO A N 1
ATOM 626 C CA . PRO A 1 81 ? -0.524 21.971 12.218 1.00 49.06 81 PRO A CA 1
ATOM 627 C C . PRO A 1 81 ? -1.763 22.694 11.654 1.00 49.06 81 PRO A C 1
ATOM 629 O O . PRO A 1 81 ? -2.734 22.855 12.396 1.00 49.06 81 PRO A O 1
ATOM 632 N N . GLY A 1 82 ? -1.743 23.132 10.387 1.00 53.06 82 GLY A N 1
ATOM 633 C CA . GLY A 1 82 ? -2.899 23.659 9.657 1.00 53.06 82 GLY A CA 1
ATOM 634 C C . GLY A 1 82 ? -3.628 22.657 8.752 1.00 53.06 82 GLY A C 1
ATOM 635 O O . GLY A 1 82 ? -4.731 22.968 8.307 1.00 53.06 82 GLY A O 1
ATOM 636 N N . ASP A 1 83 ? -3.064 21.475 8.490 1.00 56.72 83 ASP A N 1
ATOM 637 C CA . ASP A 1 83 ? -3.704 20.445 7.673 1.00 56.72 83 ASP A CA 1
ATOM 638 C C . ASP A 1 83 ? -4.595 19.563 8.548 1.00 56.72 83 ASP A C 1
ATOM 640 O O . ASP A 1 83 ? -4.146 18.816 9.426 1.00 56.72 83 ASP A O 1
ATOM 644 N N . GLU A 1 84 ? -5.899 19.641 8.304 1.00 46.91 84 GLU A N 1
ATOM 645 C CA . GLU A 1 84 ? -6.913 18.835 8.968 1.00 46.91 84 GLU A CA 1
ATOM 646 C C . GLU A 1 84 ? -6.776 17.360 8.538 1.00 46.91 84 GLU A C 1
ATOM 648 O O . GLU A 1 84 ? -7.548 16.835 7.748 1.00 46.91 84 GLU A O 1
ATOM 653 N N . LYS A 1 85 ? -5.799 16.649 9.112 1.00 50.31 85 LYS A N 1
ATOM 654 C CA . LYS A 1 85 ? -5.797 15.183 9.258 1.00 50.31 85 LYS A CA 1
ATOM 655 C C . LYS A 1 85 ? -5.824 14.343 7.963 1.00 50.31 85 LYS A C 1
ATOM 657 O O . LYS A 1 85 ? -6.408 13.259 7.955 1.00 50.31 85 LYS A O 1
ATOM 662 N N . LEU A 1 86 ? -5.095 14.731 6.918 1.00 51.38 86 LEU A N 1
ATOM 663 C CA . LEU A 1 86 ? -4.746 13.790 5.842 1.00 51.38 86 LEU A CA 1
ATOM 664 C C . LEU A 1 86 ? -3.635 12.844 6.324 1.00 51.38 86 LEU A C 1
ATOM 666 O O . LEU A 1 86 ? -2.448 13.163 6.289 1.00 51.38 86 LEU A O 1
ATOM 670 N N . LEU A 1 87 ? -4.016 11.670 6.832 1.00 56.56 87 LEU A N 1
ATOM 671 C CA . LEU A 1 87 ? -3.048 10.622 7.152 1.00 56.56 87 LEU A CA 1
ATOM 672 C C . LEU A 1 87 ? -2.609 9.944 5.845 1.00 56.56 87 LEU A C 1
ATOM 674 O O . LEU A 1 87 ? -3.384 9.212 5.230 1.00 56.56 87 LEU A O 1
ATOM 678 N N . LYS A 1 88 ? -1.359 10.171 5.432 1.00 57.56 88 LYS A N 1
ATOM 679 C CA . LYS A 1 88 ? -0.725 9.467 4.307 1.00 57.56 88 LYS A CA 1
ATOM 680 C C . LYS A 1 88 ? -0.037 8.187 4.793 1.00 57.56 88 LYS A C 1
ATOM 682 O O . LYS A 1 88 ? 0.580 8.172 5.859 1.00 57.56 88 LYS A O 1
ATOM 687 N N . PHE A 1 89 ? -0.108 7.108 4.013 1.00 62.22 89 PHE A N 1
ATOM 688 C CA . PHE A 1 89 ? 0.540 5.826 4.326 1.00 62.22 89 PHE A CA 1
ATOM 689 C C . PHE A 1 89 ? 1.438 5.377 3.184 1.00 62.22 89 PHE A C 1
ATOM 691 O O . PHE A 1 89 ? 1.135 5.627 2.020 1.00 62.22 89 PHE A O 1
ATOM 698 N N . PHE A 1 90 ? 2.504 4.644 3.510 1.00 63.09 90 PHE A N 1
ATOM 699 C CA . PHE A 1 90 ? 3.264 3.892 2.520 1.00 63.09 90 PHE A CA 1
ATOM 700 C C . PHE A 1 90 ? 2.803 2.434 2.513 1.00 63.09 90 PHE A C 1
ATOM 702 O O . PHE A 1 90 ? 2.905 1.713 3.512 1.00 63.09 90 PHE A O 1
ATOM 709 N N . LEU A 1 91 ? 2.373 1.965 1.351 1.00 62.03 91 LEU A N 1
ATOM 710 C CA . LEU A 1 91 ? 2.345 0.549 1.035 1.00 62.03 91 LEU A CA 1
ATOM 711 C C . LEU A 1 91 ? 3.705 0.159 0.446 1.00 62.03 91 LEU A C 1
ATOM 713 O O . LEU A 1 91 ? 4.067 0.558 -0.660 1.00 62.03 91 LEU A O 1
ATOM 717 N N . LEU A 1 92 ? 4.465 -0.649 1.179 1.00 59.22 92 LEU A N 1
ATOM 718 C CA . LEU A 1 92 ? 5.739 -1.182 0.718 1.00 59.22 92 LEU A CA 1
ATOM 719 C C . LEU A 1 92 ? 5.464 -2.458 -0.097 1.00 59.22 92 LEU A C 1
ATOM 721 O O . LEU A 1 92 ? 5.191 -3.533 0.443 1.00 59.22 92 LEU A O 1
ATOM 725 N N . ILE A 1 93 ? 5.537 -2.330 -1.418 1.00 61.78 93 ILE A N 1
ATOM 726 C CA . ILE A 1 93 ? 5.412 -3.419 -2.393 1.00 61.78 93 ILE A CA 1
ATOM 727 C C . ILE A 1 93 ? 6.796 -4.072 -2.526 1.00 61.78 93 ILE A C 1
ATOM 729 O O . ILE A 1 93 ? 7.530 -3.851 -3.490 1.00 61.78 93 ILE A O 1
ATOM 733 N N . MET A 1 94 ? 7.215 -4.812 -1.497 1.00 53.03 94 MET A N 1
ATOM 734 C CA . MET A 1 94 ? 8.606 -5.262 -1.407 1.00 53.03 94 MET A CA 1
ATOM 735 C C . MET A 1 94 ? 9.039 -6.190 -2.548 1.00 53.03 94 MET A C 1
ATOM 737 O O . MET A 1 94 ? 8.525 -7.291 -2.701 1.00 53.03 94 MET A O 1
ATOM 741 N N . LYS A 1 95 ? 10.045 -5.675 -3.268 1.00 49.28 95 LYS A N 1
ATOM 742 C CA . LYS A 1 95 ? 11.252 -6.271 -3.874 1.00 49.28 95 LYS A CA 1
ATOM 743 C C . LYS A 1 95 ? 11.314 -7.773 -4.204 1.00 49.28 95 LYS A C 1
ATOM 745 O O . LYS A 1 95 ? 11.152 -8.628 -3.345 1.00 49.28 95 LYS A O 1
ATOM 750 N N . HIS A 1 96 ? 11.870 -8.013 -5.396 1.00 42.47 96 HIS A N 1
ATOM 751 C CA . HIS A 1 96 ? 13.071 -8.839 -5.574 1.00 42.47 96 HIS A CA 1
ATOM 752 C C . HIS A 1 96 ? 14.340 -7.993 -5.352 1.00 42.47 96 HIS A C 1
ATOM 754 O O . HIS A 1 96 ? 14.303 -6.781 -5.696 1.00 42.47 96 HIS A O 1
#

pLDDT: mean 74.06, std 13.47, range [42.47, 91.5]

Organism: Capsicum annuum (NCBI:txid4072)

Radius of gyration: 13.33 Å; chains: 1; bounding box: 30×38×29 Å

Foldseek 3Di:
DFQDDPVNVQVLLVVLVLPFFPDKAFACDPVDPNDTPQKMKTWGPDPVRVVVSQVSQQDPPRAAGPDDRKDWDFPPDDPPPPDDDTGMIMTRNDDD

Secondary structure (DSSP, 8-state):
-B---HHHHHHHHHHTT---EEEEEEEE-TTSTT-EEEEEEEEESSTTHHHHHHHHHTSTT-B-SSS-B-EEEE------TTS----EEEEE----